Protein AF-A0A558F711-F1 (afdb_monomer_lite)

pLDDT: mean 81.51, std 19.39, range [39.59, 97.56]

Secondary structure (DSSP, 8-state):
-PEEEEETTTTSGGGHHHHHHHHH-TTTEEEEEEEESS-HHHHHHHHHHH--SEEEES-HHHHHHHHHHHHH--------------

Radius of gyration: 17.81 Å; chains: 1; bounding box: 26×59×33 Å

Structure (mmCIF, N/CA/C/O backbone):
data_AF-A0A558F711-F1
#
_entry.id   AF-A0A558F711-F1
#
loop_
_atom_site.group_PDB
_atom_site.id
_atom_site.type_symbol
_atom_site.label_atom_id
_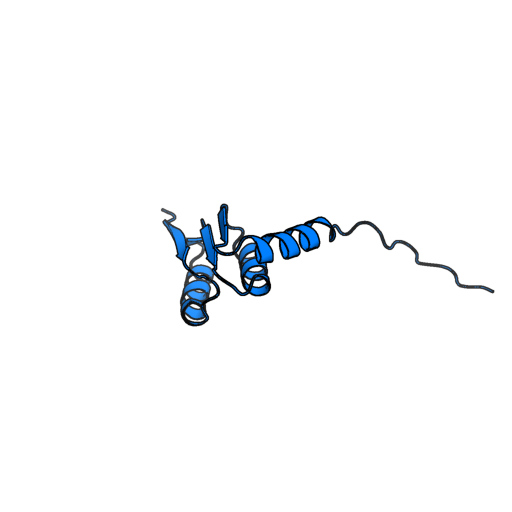atom_site.label_alt_id
_atom_site.label_comp_id
_atom_site.label_asym_id
_atom_site.label_entity_id
_atom_site.label_seq_id
_atom_site.pdbx_PDB_ins_code
_atom_site.Cartn_x
_atom_site.Cartn_y
_atom_site.Cartn_z
_atom_site.occupancy
_atom_site.B_iso_or_equiv
_atom_site.auth_seq_id
_atom_site.auth_comp_id
_atom_site.auth_asym_id
_atom_site.auth_atom_id
_atom_site.pdbx_PDB_model_num
ATOM 1 N N . MET A 1 1 ? -10.934 5.456 14.797 1.00 80.25 1 MET A N 1
ATOM 2 C CA . MET A 1 1 ? -10.972 5.667 13.330 1.00 80.25 1 MET A CA 1
ATOM 3 C C . MET A 1 1 ? -9.697 5.094 12.748 1.00 80.25 1 MET A C 1
ATOM 5 O O . MET A 1 1 ? -8.662 5.287 13.367 1.00 80.25 1 MET A O 1
ATOM 9 N N . MET A 1 2 ? -9.764 4.433 11.592 1.00 92.12 2 MET A N 1
ATOM 10 C CA . MET A 1 2 ? -8.567 3.988 10.871 1.00 92.12 2 MET A CA 1
ATOM 11 C C . MET A 1 2 ? -8.092 5.044 9.875 1.00 92.12 2 MET A C 1
ATOM 13 O O . MET A 1 2 ? -8.894 5.582 9.107 1.00 92.12 2 MET A O 1
ATOM 17 N N . GLN A 1 3 ? -6.787 5.296 9.857 1.00 96.62 3 GLN A N 1
ATOM 18 C CA . GLN A 1 3 ? -6.132 6.198 8.921 1.00 96.62 3 GLN A CA 1
ATOM 19 C C . GLN A 1 3 ? -5.502 5.406 7.773 1.00 96.62 3 GLN A C 1
ATOM 21 O O . GLN A 1 3 ? -4.767 4.442 7.977 1.00 96.62 3 GLN A O 1
ATOM 26 N N . ARG A 1 4 ? -5.804 5.828 6.543 1.00 96.81 4 ARG A N 1
ATOM 27 C CA . ARG A 1 4 ? -5.297 5.212 5.314 1.00 96.81 4 ARG A CA 1
ATOM 28 C C . ARG A 1 4 ? -4.026 5.912 4.864 1.00 96.81 4 ARG A C 1
ATOM 30 O O . ARG A 1 4 ? -4.026 7.133 4.722 1.00 96.81 4 ARG A O 1
ATOM 37 N N . LEU A 1 5 ? -2.980 5.137 4.609 1.00 97.06 5 LEU A N 1
ATOM 38 C CA . LEU A 1 5 ? -1.675 5.644 4.206 1.00 97.06 5 LEU A CA 1
ATOM 39 C C . LEU A 1 5 ? -1.389 5.333 2.734 1.00 97.06 5 LEU A C 1
ATOM 41 O O . LEU A 1 5 ? -1.622 4.216 2.266 1.00 97.06 5 LEU A O 1
ATOM 45 N N . LEU A 1 6 ? -0.858 6.332 2.031 1.00 96.94 6 LEU A N 1
ATOM 46 C CA . LEU A 1 6 ? -0.106 6.160 0.793 1.00 96.94 6 LEU A CA 1
ATOM 47 C C . LEU A 1 6 ? 1.374 6.277 1.153 1.00 96.94 6 LEU A C 1
ATOM 49 O O . LEU A 1 6 ? 1.791 7.307 1.683 1.00 96.94 6 LEU A O 1
ATOM 53 N N . ILE A 1 7 ? 2.152 5.239 0.864 1.00 96.00 7 ILE A N 1
ATOM 54 C CA . ILE A 1 7 ? 3.599 5.249 1.087 1.00 96.00 7 ILE A CA 1
ATOM 55 C C . ILE A 1 7 ? 4.282 5.418 -0.263 1.00 96.00 7 ILE A C 1
ATOM 57 O O . ILE A 1 7 ? 4.191 4.538 -1.119 1.00 96.00 7 ILE A O 1
ATOM 61 N N . ILE A 1 8 ? 4.930 6.568 -0.443 1.00 95.44 8 ILE A N 1
ATOM 62 C CA . ILE A 1 8 ? 5.637 6.914 -1.675 1.00 95.44 8 ILE A CA 1
ATOM 63 C C . ILE A 1 8 ? 7.057 6.361 -1.606 1.00 95.44 8 ILE A C 1
A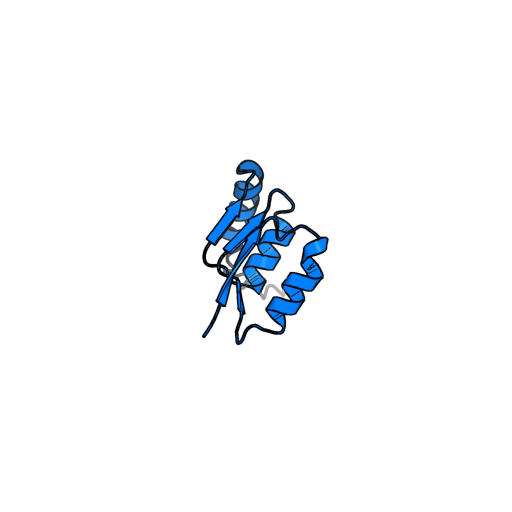TOM 65 O O . ILE A 1 8 ? 7.732 6.560 -0.599 1.00 95.44 8 ILE A O 1
ATOM 69 N N . ASP A 1 9 ? 7.491 5.682 -2.667 1.00 94.19 9 ASP A N 1
ATOM 70 C CA . ASP A 1 9 ? 8.794 5.014 -2.744 1.00 94.19 9 ASP A CA 1
ATOM 71 C C . ASP A 1 9 ? 9.034 4.062 -1.563 1.00 94.19 9 ASP A C 1
ATOM 73 O O . ASP A 1 9 ? 10.083 4.075 -0.924 1.00 94.19 9 ASP A O 1
ATOM 77 N N . SER A 1 10 ? 8.063 3.185 -1.286 1.00 94.75 10 SER A N 1
ATOM 78 C CA . SER A 1 10 ? 8.080 2.240 -0.159 1.00 94.75 10 SER A CA 1
ATOM 79 C C . SER A 1 10 ? 9.297 1.310 -0.144 1.00 94.75 10 SER A C 1
ATOM 81 O O . SER A 1 10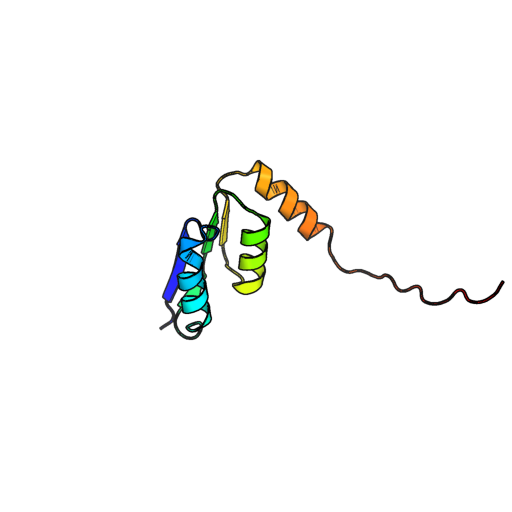 ? 9.635 0.738 0.890 1.00 94.75 10 SER A O 1
ATOM 83 N N . THR A 1 11 ? 9.977 1.156 -1.278 1.00 94.94 11 THR A N 1
ATOM 84 C CA . THR A 1 11 ? 11.226 0.400 -1.421 1.00 94.94 11 THR A CA 1
ATOM 85 C C . THR A 1 11 ? 12.479 1.190 -1.027 1.00 94.94 11 THR A C 1
ATOM 87 O O . THR A 1 11 ? 13.584 0.660 -1.130 1.00 94.94 11 THR A O 1
ATOM 90 N N . ASP A 1 12 ? 12.364 2.450 -0.613 1.00 94.06 12 ASP A N 1
ATOM 91 C CA . ASP A 1 12 ? 13.465 3.177 0.017 1.00 94.06 12 ASP A CA 1
ATOM 92 C C . ASP A 1 12 ? 13.709 2.584 1.414 1.00 94.06 12 ASP A C 1
ATOM 94 O O . ASP A 1 12 ? 12.803 2.469 2.239 1.00 94.06 12 ASP A O 1
ATOM 98 N N . SER A 1 13 ? 14.938 2.151 1.699 1.00 92.12 13 SER A N 1
ATOM 99 C CA . SER A 1 13 ? 15.308 1.602 3.014 1.00 92.12 13 SER A CA 1
ATOM 100 C C . SER A 1 13 ? 15.123 2.605 4.156 1.00 92.12 13 SER A C 1
ATOM 102 O O . SER A 1 13 ? 14.943 2.216 5.304 1.00 92.12 13 SER A O 1
ATOM 104 N N . ARG A 1 14 ? 15.097 3.911 3.867 1.00 94.06 14 ARG A N 1
ATOM 105 C CA . ARG A 1 14 ? 14.788 4.949 4.863 1.00 94.06 14 ARG A CA 1
ATOM 106 C C . ARG A 1 14 ? 13.372 4.834 5.426 1.00 94.06 14 ARG A C 1
ATOM 108 O O . ARG A 1 14 ? 13.107 5.395 6.485 1.00 94.06 14 ARG A O 1
ATOM 115 N N . LEU A 1 15 ? 12.477 4.137 4.725 1.00 92.56 15 LEU A N 1
ATOM 116 C CA . LEU A 1 15 ? 11.105 3.898 5.157 1.00 92.56 15 LEU A CA 1
ATOM 117 C C . LEU A 1 15 ? 10.920 2.558 5.876 1.00 92.56 15 LEU A C 1
ATOM 119 O O . LEU A 1 15 ? 9.802 2.276 6.293 1.00 92.56 15 LEU A O 1
ATOM 123 N N . ASP A 1 16 ? 11.968 1.751 6.075 1.00 94.31 16 ASP A N 1
ATOM 124 C CA . ASP A 1 16 ? 11.839 0.452 6.754 1.00 94.31 16 ASP A CA 1
ATOM 125 C C . ASP A 1 16 ? 11.294 0.592 8.177 1.00 94.31 16 ASP A C 1
ATOM 127 O O . ASP A 1 16 ? 10.353 -0.103 8.553 1.00 94.31 16 ASP A O 1
ATOM 131 N N . SER A 1 17 ? 11.811 1.550 8.950 1.00 94.62 17 SER A N 1
ATOM 132 C CA . SER A 1 17 ? 11.300 1.831 10.296 1.00 94.62 17 SER A CA 1
ATOM 133 C C . SER A 1 17 ? 9.862 2.354 10.276 1.00 94.62 17 SER A C 1
ATOM 135 O O . SER A 1 17 ? 9.073 2.012 11.153 1.00 94.62 17 SER A O 1
ATOM 137 N N . THR A 1 18 ? 9.494 3.142 9.263 1.00 94.19 18 THR A N 1
ATOM 138 C CA . THR A 1 18 ? 8.122 3.628 9.070 1.00 94.19 18 THR A CA 1
ATOM 139 C C . THR A 1 18 ? 7.171 2.475 8.763 1.00 94.19 18 THR A C 1
ATOM 141 O O . THR A 1 18 ? 6.108 2.383 9.370 1.00 94.19 18 THR A O 1
ATOM 144 N N . LEU A 1 19 ? 7.549 1.579 7.850 1.00 95.00 19 LEU A N 1
ATOM 145 C CA . LEU A 1 19 ? 6.766 0.393 7.502 1.00 95.00 19 LEU A CA 1
ATOM 146 C C . LEU A 1 19 ? 6.605 -0.535 8.704 1.00 95.00 19 LEU A C 1
ATOM 148 O O . LEU A 1 19 ? 5.520 -1.071 8.913 1.00 95.00 19 LEU A O 1
ATOM 152 N N . GLU A 1 20 ? 7.644 -0.673 9.526 1.00 95.94 20 GLU A N 1
ATOM 153 C CA . GLU A 1 20 ? 7.567 -1.462 10.750 1.00 95.94 20 GLU A CA 1
ATOM 154 C C . GLU A 1 20 ? 6.670 -0.806 11.805 1.00 95.94 20 GLU A C 1
ATOM 156 O O . GLU A 1 20 ? 5.861 -1.478 12.434 1.00 95.94 20 GLU A O 1
ATOM 161 N N . ALA A 1 21 ? 6.720 0.520 11.953 1.00 94.38 21 ALA A N 1
ATOM 162 C CA . ALA A 1 21 ? 5.821 1.240 12.853 1.00 94.38 21 ALA A CA 1
ATOM 163 C C . ALA A 1 21 ? 4.347 1.117 12.426 1.00 94.38 21 ALA A C 1
ATOM 165 O O . ALA A 1 21 ? 3.470 0.921 13.274 1.00 94.38 21 ALA A O 1
ATOM 166 N N . VAL A 1 22 ? 4.077 1.183 11.116 1.00 95.19 22 VAL A N 1
ATOM 167 C CA . VAL A 1 22 ? 2.749 0.903 10.551 1.00 95.19 22 VAL A CA 1
ATOM 168 C C . VAL A 1 22 ? 2.349 -0.538 10.850 1.00 95.19 22 VAL A C 1
ATOM 170 O O . VAL A 1 22 ? 1.217 -0.769 11.273 1.00 95.19 22 VAL A O 1
ATOM 173 N N . ALA A 1 23 ? 3.288 -1.480 10.730 1.00 94.69 23 ALA A N 1
ATOM 174 C CA . ALA A 1 23 ? 3.042 -2.880 11.030 1.00 94.69 23 ALA A CA 1
ATOM 175 C C . ALA A 1 23 ? 2.824 -3.186 12.524 1.00 94.69 23 ALA A C 1
ATOM 177 O O . ALA A 1 23 ? 2.165 -4.152 12.895 1.00 94.69 23 ALA A O 1
ATOM 178 N N . CYS A 1 24 ? 3.342 -2.360 13.420 1.00 95.75 24 CYS A N 1
ATOM 179 C CA . CYS A 1 24 ? 3.032 -2.470 14.843 1.00 95.75 24 CYS A CA 1
ATOM 180 C C . CYS A 1 24 ? 1.695 -1.798 15.198 1.00 95.75 24 CYS A C 1
ATOM 182 O O . CYS A 1 24 ? 1.110 -2.109 16.230 1.00 95.75 24 CYS A O 1
ATOM 184 N N . SER A 1 25 ? 1.195 -0.897 14.347 1.00 94.25 25 SER A N 1
ATOM 185 C CA . SER A 1 25 ? 0.027 -0.044 14.616 1.00 94.25 25 SER A CA 1
ATOM 186 C C . SER A 1 25 ? -1.160 -0.336 13.688 1.00 94.25 25 SER A C 1
ATOM 188 O O . SER A 1 25 ? -1.965 0.560 13.416 1.00 94.25 25 SER A O 1
ATOM 190 N N . HIS A 1 26 ? -1.292 -1.577 13.205 1.00 88.00 26 HIS A N 1
ATOM 191 C CA . HIS A 1 26 ? -2.334 -1.977 12.246 1.00 88.00 26 HIS A CA 1
ATOM 192 C C . HIS A 1 26 ? -3.772 -1.721 12.725 1.00 88.00 26 HIS A C 1
ATOM 194 O O . HIS A 1 26 ? -4.686 -1.685 11.910 1.00 88.00 26 HIS A O 1
ATOM 200 N N . GLU A 1 27 ? -4.001 -1.541 14.030 1.00 92.69 27 GLU A N 1
ATOM 201 C CA . GLU A 1 27 ? -5.323 -1.231 14.593 1.00 92.69 27 GLU A CA 1
ATOM 202 C C . GLU A 1 27 ? -5.813 0.183 14.236 1.00 92.69 27 GLU A C 1
ATOM 204 O O . GLU A 1 27 ? -7.018 0.447 14.214 1.00 92.69 27 GLU A O 1
ATOM 209 N N . ILE A 1 28 ? -4.887 1.100 13.937 1.00 96.25 28 ILE A N 1
ATOM 210 C CA . ILE A 1 28 ? -5.184 2.508 13.638 1.00 96.25 28 ILE A CA 1
ATOM 211 C C . ILE A 1 28 ? -4.635 2.969 12.285 1.00 96.25 28 ILE A C 1
ATOM 213 O O . ILE A 1 28 ? -5.150 3.943 11.732 1.00 96.25 28 ILE A O 1
ATOM 217 N N . LEU A 1 29 ? -3.642 2.273 11.729 1.00 96.44 29 LEU A N 1
ATOM 218 C CA . LEU A 1 29 ? -3.032 2.568 10.435 1.00 96.44 29 LEU A CA 1
ATOM 219 C C . LEU A 1 29 ? -3.251 1.407 9.468 1.00 96.44 29 LEU A C 1
ATOM 221 O O . LEU A 1 29 ? -3.003 0.255 9.801 1.00 96.44 29 LEU A O 1
ATOM 225 N N . VAL A 1 30 ? -3.647 1.723 8.238 1.00 95.75 30 VAL A N 1
ATOM 226 C CA . VAL A 1 30 ? -3.709 0.747 7.148 1.00 95.75 30 VAL A CA 1
ATOM 227 C C . VAL A 1 30 ? -2.981 1.286 5.926 1.00 95.75 30 VAL A C 1
ATOM 229 O O . VAL A 1 30 ? -3.185 2.433 5.512 1.00 95.75 30 VAL A O 1
ATOM 232 N N . VAL A 1 31 ? -2.133 0.453 5.327 1.00 97.31 31 VAL A N 1
ATOM 233 C CA . VAL A 1 31 ? -1.504 0.758 4.042 1.00 97.31 31 VAL A CA 1
ATOM 234 C C . VAL A 1 31 ? -2.566 0.612 2.962 1.00 97.31 31 VAL A C 1
ATOM 236 O O . VAL A 1 31 ? -2.975 -0.485 2.601 1.00 97.31 31 VAL A O 1
ATOM 239 N N . PHE A 1 32 ? -3.052 1.736 2.448 1.00 97.38 32 PHE A N 1
ATOM 240 C CA . PHE A 1 32 ? -4.028 1.723 1.366 1.00 97.38 32 PHE A CA 1
ATOM 241 C C . PHE A 1 32 ? -3.347 1.594 0.006 1.00 97.38 32 PHE A C 1
ATOM 243 O O . PHE A 1 32 ? -3.867 0.916 -0.879 1.00 97.38 32 PHE A O 1
ATOM 250 N N . SER A 1 33 ? -2.191 2.243 -0.154 1.00 97.56 33 SER A N 1
ATOM 251 C CA . SER A 1 33 ? -1.439 2.228 -1.400 1.00 97.56 33 SER A CA 1
ATOM 252 C C . SER A 1 33 ? 0.063 2.264 -1.152 1.00 97.56 33 SER A C 1
ATOM 254 O O . SER A 1 33 ? 0.540 2.961 -0.254 1.00 97.56 33 SER A O 1
ATOM 256 N N . LEU A 1 34 ? 0.800 1.562 -2.008 1.00 97.31 34 LEU A N 1
ATOM 257 C CA . LEU A 1 34 ? 2.256 1.637 -2.104 1.00 97.31 34 LEU A CA 1
ATOM 258 C C . LEU A 1 34 ? 2.644 2.223 -3.461 1.00 97.31 34 LEU A C 1
ATOM 260 O O . LEU A 1 34 ? 1.967 1.965 -4.460 1.00 97.31 34 LEU A O 1
ATOM 264 N N . SER A 1 35 ? 3.734 2.983 -3.515 1.00 96.00 35 SER A N 1
ATOM 265 C CA . SER A 1 35 ? 4.419 3.264 -4.772 1.00 96.00 35 SER A CA 1
ATOM 266 C C . SER A 1 35 ? 5.889 2.889 -4.701 1.00 96.00 35 SER A C 1
ATOM 268 O O . SER A 1 35 ? 6.499 2.946 -3.635 1.00 96.00 35 SER A O 1
ATOM 270 N N . ALA A 1 36 ? 6.467 2.529 -5.843 1.00 94.25 36 ALA A N 1
ATOM 271 C CA . ALA A 1 36 ? 7.908 2.370 -5.961 1.00 94.25 36 ALA A CA 1
ATOM 272 C C . ALA A 1 36 ? 8.402 2.695 -7.367 1.00 94.25 36 ALA A C 1
ATOM 274 O O . ALA A 1 36 ? 7.753 2.395 -8.373 1.00 94.25 36 ALA A O 1
ATOM 275 N N . HIS A 1 37 ? 9.603 3.262 -7.425 1.00 90.38 37 HIS A N 1
ATOM 276 C CA . HIS A 1 37 ? 10.303 3.488 -8.680 1.00 90.38 37 HIS A CA 1
ATOM 277 C C . HIS A 1 37 ? 11.116 2.269 -9.166 1.00 90.38 37 HIS A C 1
ATOM 279 O O . HIS A 1 37 ? 11.207 2.034 -10.366 1.00 90.38 37 HIS A O 1
ATOM 285 N N . ARG A 1 38 ? 11.708 1.484 -8.254 1.00 87.38 38 ARG A N 1
ATOM 286 C CA . ARG A 1 38 ? 12.593 0.334 -8.546 1.00 87.38 38 ARG A CA 1
ATOM 287 C C . ARG A 1 38 ? 12.450 -0.750 -7.471 1.00 87.38 38 ARG A C 1
ATOM 289 O O . ARG A 1 38 ? 11.749 -0.535 -6.493 1.00 87.38 38 ARG A O 1
ATOM 296 N N . ASN A 1 39 ? 13.147 -1.880 -7.623 1.00 90.25 39 ASN A N 1
ATOM 297 C CA . ASN A 1 39 ? 13.166 -2.987 -6.650 1.00 90.25 39 ASN A CA 1
ATOM 298 C C . ASN A 1 39 ? 11.792 -3.674 -6.478 1.00 90.25 39 ASN A C 1
ATOM 300 O O . ASN A 1 39 ? 11.188 -3.676 -5.404 1.00 90.25 39 ASN A O 1
ATOM 304 N N . MET A 1 40 ? 11.294 -4.245 -7.581 1.00 90.12 40 MET A N 1
ATOM 305 C CA . MET A 1 40 ? 9.968 -4.868 -7.656 1.00 90.12 40 MET A CA 1
ATOM 306 C C . MET A 1 40 ? 9.810 -6.090 -6.749 1.00 90.12 40 MET A C 1
ATOM 308 O O . MET A 1 40 ? 8.719 -6.304 -6.235 1.00 90.12 40 MET A O 1
ATOM 312 N N . GLU A 1 41 ? 10.876 -6.846 -6.485 1.00 90.88 41 GLU A N 1
ATOM 313 C CA . GLU A 1 41 ? 10.832 -7.965 -5.533 1.00 90.88 41 GLU A CA 1
ATOM 314 C C . GLU A 1 41 ? 10.460 -7.487 -4.127 1.00 90.88 41 GLU A C 1
ATOM 316 O O . GLU A 1 41 ? 9.564 -8.039 -3.483 1.00 90.88 41 GLU A O 1
ATOM 321 N N . ARG A 1 42 ? 11.095 -6.403 -3.665 1.00 93.62 42 ARG A N 1
ATOM 322 C CA . ARG A 1 42 ? 10.785 -5.815 -2.361 1.00 93.62 42 ARG A CA 1
ATOM 323 C C . ARG A 1 42 ? 9.383 -5.215 -2.336 1.00 93.62 42 ARG A C 1
ATOM 325 O O . ARG A 1 42 ? 8.673 -5.405 -1.352 1.00 93.62 42 ARG A O 1
ATOM 332 N N . LEU A 1 43 ? 8.962 -4.545 -3.411 1.00 94.44 43 LEU A N 1
ATOM 333 C CA . LEU A 1 43 ? 7.587 -4.056 -3.539 1.00 94.44 43 LEU A CA 1
ATOM 334 C C . LEU A 1 43 ? 6.576 -5.211 -3.467 1.00 94.44 43 LEU A C 1
ATOM 336 O O . LEU A 1 43 ? 5.575 -5.105 -2.764 1.00 94.44 43 LEU A O 1
ATOM 340 N N . PHE A 1 44 ? 6.841 -6.325 -4.149 1.00 93.00 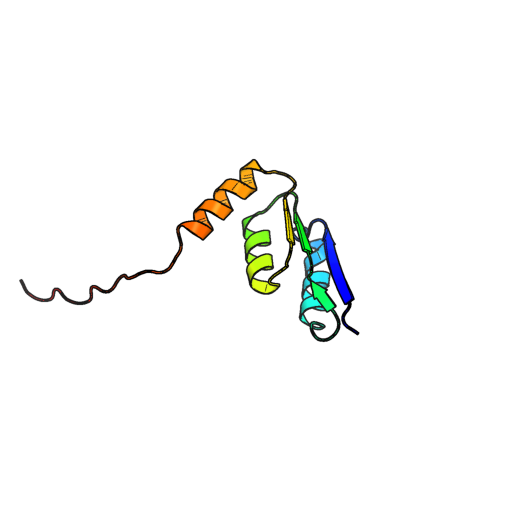44 PHE A N 1
ATOM 341 C CA . PHE A 1 44 ? 5.976 -7.502 -4.138 1.00 93.00 44 PHE A CA 1
ATOM 342 C C . PHE A 1 44 ? 5.874 -8.115 -2.737 1.00 93.00 44 PHE A C 1
ATOM 344 O O . PHE A 1 44 ? 4.769 -8.354 -2.253 1.00 93.00 44 PHE A O 1
ATOM 351 N N . ALA A 1 45 ? 6.998 -8.268 -2.031 1.00 94.25 45 ALA A N 1
ATOM 352 C CA . ALA A 1 45 ? 7.000 -8.714 -0.638 1.00 94.25 45 ALA A CA 1
ATOM 353 C C . ALA A 1 45 ? 6.192 -7.771 0.277 1.00 94.25 45 ALA A C 1
ATOM 355 O O . ALA A 1 45 ? 5.449 -8.228 1.146 1.00 94.25 45 ALA A O 1
ATOM 356 N N . GLN A 1 46 ? 6.277 -6.455 0.058 1.00 95.62 46 GLN A N 1
ATOM 357 C CA . GLN A 1 46 ? 5.455 -5.476 0.776 1.00 95.62 46 GLN A CA 1
ATOM 358 C C . GLN A 1 46 ? 3.965 -5.613 0.437 1.00 95.62 46 GLN A C 1
ATOM 360 O O . GLN A 1 46 ? 3.131 -5.485 1.329 1.00 95.62 46 GLN A O 1
ATOM 365 N N . CYS A 1 47 ? 3.615 -5.925 -0.812 1.00 95.94 47 CYS A N 1
ATOM 366 C CA . CYS A 1 47 ? 2.227 -6.177 -1.198 1.00 95.94 47 CYS A CA 1
ATOM 367 C C . CYS A 1 47 ? 1.660 -7.416 -0.499 1.00 95.94 47 CYS A C 1
ATOM 369 O O . CYS A 1 47 ? 0.536 -7.364 -0.015 1.00 95.94 47 CYS A O 1
ATOM 371 N N . LEU A 1 48 ? 2.444 -8.493 -0.382 1.00 95.38 48 LEU A N 1
ATOM 372 C CA . LEU A 1 48 ? 2.044 -9.685 0.373 1.00 95.38 48 LEU A CA 1
ATOM 373 C C . LEU A 1 48 ? 1.880 -9.399 1.872 1.00 95.38 48 LEU A C 1
ATOM 375 O O . LEU A 1 48 ? 1.012 -9.979 2.513 1.00 95.38 48 LEU A O 1
ATOM 379 N N . ARG A 1 49 ? 2.712 -8.513 2.434 1.00 95.69 49 ARG A N 1
ATOM 380 C CA . ARG A 1 49 ? 2.660 -8.155 3.860 1.00 95.69 49 ARG A CA 1
ATOM 381 C C . ARG A 1 49 ? 1.471 -7.259 4.205 1.00 95.69 49 ARG A C 1
ATOM 383 O O . ARG A 1 49 ? 0.894 -7.417 5.273 1.00 95.69 49 ARG A O 1
ATOM 390 N N . PHE A 1 50 ? 1.170 -6.283 3.353 1.00 95.88 50 PHE A N 1
ATOM 391 C CA . PHE A 1 50 ? 0.248 -5.191 3.678 1.00 95.88 50 PHE A CA 1
ATOM 392 C C . PHE A 1 50 ? -1.067 -5.214 2.893 1.00 95.88 50 PHE A C 1
ATOM 394 O O . PHE A 1 50 ? -1.944 -4.407 3.190 1.00 95.88 50 PHE A O 1
ATOM 401 N N . GLU A 1 51 ? -1.184 -6.081 1.884 1.00 95.69 51 GLU A N 1
ATOM 402 C CA . GLU A 1 51 ? -2.365 -6.240 1.024 1.00 95.69 51 GLU A CA 1
ATOM 403 C C . GLU A 1 51 ? -2.975 -4.897 0.554 1.00 95.69 51 GLU A C 1
ATOM 405 O O . GLU A 1 51 ? -4.177 -4.652 0.716 1.00 95.69 51 GLU A O 1
ATOM 410 N N . PRO A 1 52 ? -2.165 -3.973 -0.009 1.00 96.94 52 PRO A N 1
ATOM 411 C CA . PRO A 1 52 ? -2.652 -2.661 -0.409 1.00 96.94 52 PRO A CA 1
ATOM 412 C C . PRO A 1 52 ? -3.688 -2.781 -1.530 1.00 96.94 52 PRO A C 1
ATOM 414 O O . PRO A 1 52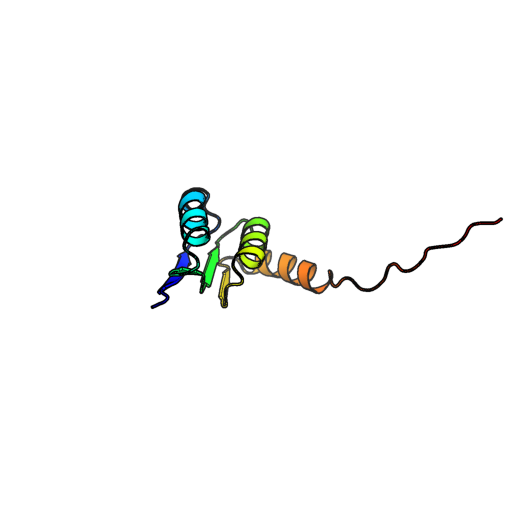 ? -3.591 -3.628 -2.418 1.00 96.94 52 PRO A O 1
ATOM 417 N N . LYS A 1 53 ? -4.655 -1.860 -1.550 1.00 96.88 53 LYS A N 1
ATOM 418 C CA . LYS A 1 53 ? -5.690 -1.820 -2.597 1.00 96.88 53 LYS A CA 1
ATOM 419 C C . LYS A 1 53 ? -5.176 -1.288 -3.931 1.00 96.88 53 LYS A C 1
ATOM 421 O O . LYS A 1 53 ? -5.797 -1.535 -4.961 1.00 96.88 53 LYS A O 1
ATOM 426 N N . LEU A 1 54 ? -4.090 -0.519 -3.905 1.00 95.44 54 LEU A N 1
ATOM 427 C CA . LEU A 1 54 ? -3.475 0.074 -5.085 1.00 95.44 54 LEU A CA 1
ATOM 428 C C . LEU A 1 54 ? -1.950 -0.002 -4.986 1.00 95.44 54 LEU A C 1
ATOM 430 O O . LEU A 1 54 ? -1.364 0.246 -3.932 1.00 95.44 54 LEU A O 1
ATOM 434 N N . VAL A 1 55 ? -1.309 -0.299 -6.112 1.00 95.56 55 VAL A N 1
ATOM 435 C CA . VAL A 1 55 ? 0.146 -0.277 -6.250 1.00 95.56 55 VAL A CA 1
ATOM 436 C C . VAL A 1 55 ? 0.496 0.569 -7.466 1.00 95.56 55 VAL A C 1
ATOM 438 O O . VAL A 1 55 ? -0.010 0.324 -8.559 1.00 95.56 55 VAL A O 1
ATOM 441 N N . ILE A 1 56 ? 1.335 1.584 -7.270 1.00 94.50 56 ILE A N 1
ATOM 442 C CA . ILE A 1 56 ? 1.765 2.512 -8.320 1.00 94.50 56 ILE A CA 1
ATOM 443 C C . ILE A 1 56 ? 3.228 2.220 -8.642 1.00 94.50 56 ILE A C 1
ATOM 445 O O . ILE A 1 56 ? 4.097 2.352 -7.781 1.00 94.50 56 ILE A O 1
ATOM 449 N N . VAL A 1 57 ? 3.512 1.849 -9.887 1.00 92.25 57 VAL A N 1
ATOM 450 C CA . VAL A 1 57 ? 4.881 1.586 -10.341 1.00 92.25 57 VAL A CA 1
ATOM 451 C C . VAL A 1 57 ? 5.267 2.612 -11.391 1.00 92.25 57 VAL A C 1
ATOM 453 O O . VAL A 1 57 ? 4.580 2.756 -12.400 1.00 92.25 57 VAL A O 1
ATOM 456 N N . SER A 1 58 ? 6.363 3.329 -11.146 1.00 85.44 58 SER A N 1
ATOM 457 C CA . SER A 1 58 ? 6.812 4.408 -12.035 1.00 85.44 58 SER A CA 1
ATOM 458 C C . SER A 1 58 ? 7.489 3.895 -13.311 1.00 85.44 58 SER A C 1
ATOM 460 O O . SER A 1 58 ? 7.520 4.618 -14.300 1.00 85.44 58 SER A O 1
ATOM 462 N N . GLU A 1 59 ? 8.018 2.665 -13.299 1.00 80.31 59 GLU A N 1
ATOM 463 C CA . GLU A 1 59 ? 8.654 2.024 -14.457 1.00 80.31 59 GLU A CA 1
ATOM 464 C C . GLU A 1 59 ? 7.855 0.781 -14.907 1.00 80.31 59 GLU A C 1
ATOM 466 O O . GLU A 1 59 ? 7.992 -0.300 -14.318 1.00 80.31 59 GLU A O 1
ATOM 471 N N . PRO A 1 60 ? 7.008 0.893 -15.946 1.00 68.50 60 PRO A N 1
ATOM 472 C CA . PRO A 1 60 ? 6.077 -0.169 -16.327 1.00 68.50 60 PRO A CA 1
ATOM 473 C C . PRO A 1 60 ? 6.769 -1.438 -16.854 1.00 68.50 60 PRO A C 1
ATOM 475 O O . PRO A 1 60 ? 6.221 -2.532 -16.699 1.00 68.50 60 PRO A O 1
ATOM 478 N N . HIS A 1 61 ? 7.979 -1.337 -17.421 1.00 70.81 61 HIS A N 1
ATOM 479 C CA . HIS A 1 61 ? 8.692 -2.501 -17.968 1.00 70.81 61 HIS A CA 1
ATOM 480 C C . HIS A 1 61 ? 9.084 -3.520 -16.890 1.00 70.81 61 HIS A C 1
ATOM 482 O O . HIS A 1 61 ? 8.954 -4.725 -17.106 1.00 70.81 61 HIS A O 1
ATOM 488 N N . GLN A 1 62 ? 9.511 -3.058 -15.710 1.00 66.25 62 GLN A N 1
ATOM 489 C CA . GLN A 1 62 ? 9.868 -3.953 -14.602 1.00 66.25 62 GLN A CA 1
ATOM 490 C C . GLN A 1 62 ? 8.633 -4.520 -13.887 1.00 66.25 62 GLN A C 1
ATOM 492 O O . GLN A 1 62 ? 8.668 -5.657 -13.406 1.00 66.25 62 GLN A O 1
ATOM 497 N N . ALA A 1 63 ? 7.533 -3.757 -13.855 1.00 62.31 63 ALA A N 1
ATOM 498 C CA . ALA A 1 63 ? 6.263 -4.197 -13.280 1.00 62.31 63 ALA A CA 1
ATOM 499 C C . ALA A 1 63 ? 5.693 -5.415 -14.026 1.00 62.31 63 ALA A C 1
ATOM 501 O O . ALA A 1 63 ? 5.238 -6.377 -13.405 1.00 62.31 63 ALA A O 1
ATOM 502 N N . HIS A 1 64 ? 5.754 -5.394 -15.362 1.00 66.88 64 HIS A N 1
ATOM 503 C CA . HIS A 1 64 ? 5.176 -6.442 -16.201 1.00 66.88 64 HIS A CA 1
ATOM 504 C C . HIS A 1 64 ? 5.811 -7.821 -15.950 1.00 66.88 64 HIS A C 1
ATOM 506 O O . HIS A 1 64 ? 5.093 -8.806 -15.795 1.00 66.88 64 HIS A O 1
ATOM 512 N N . GLN A 1 65 ? 7.141 -7.901 -15.835 1.00 64.62 65 GLN A N 1
ATOM 513 C CA . GLN A 1 65 ? 7.847 -9.176 -15.635 1.00 64.62 65 GLN A CA 1
ATOM 514 C C . GLN A 1 65 ? 7.448 -9.880 -14.327 1.00 64.62 65 GLN A C 1
ATOM 516 O O . GLN A 1 65 ? 7.232 -11.092 -14.317 1.00 64.62 65 GLN A O 1
ATOM 521 N N . HIS A 1 66 ? 7.296 -9.127 -13.236 1.00 64.44 66 HIS A N 1
ATOM 522 C CA . HIS A 1 66 ? 6.944 -9.688 -11.928 1.00 64.44 66 HIS A CA 1
ATOM 523 C C . HIS A 1 66 ? 5.461 -10.070 -11.837 1.00 64.44 66 HIS A C 1
ATOM 525 O O . HIS A 1 66 ? 5.130 -11.104 -11.260 1.00 64.44 66 HIS A O 1
ATOM 531 N N . LEU A 1 67 ? 4.568 -9.289 -12.457 1.00 64.69 67 LEU A N 1
ATOM 532 C CA . LEU A 1 67 ? 3.144 -9.633 -12.547 1.00 64.69 67 LEU A CA 1
ATOM 533 C C . LEU A 1 67 ? 2.917 -10.929 -13.339 1.00 64.69 67 LEU A C 1
ATOM 535 O O . LEU A 1 67 ? 2.107 -11.765 -12.935 1.00 64.69 67 LEU A O 1
ATOM 539 N N . MET A 1 68 ? 3.649 -11.126 -14.440 1.00 62.16 68 MET A N 1
ATOM 540 C CA . MET A 1 68 ? 3.588 -12.368 -15.220 1.00 62.16 68 MET A CA 1
ATOM 541 C C . MET A 1 68 ? 4.126 -13.567 -14.426 1.00 62.16 68 MET A C 1
ATOM 543 O O . MET A 1 68 ? 3.520 -14.636 -14.452 1.00 62.16 68 MET A O 1
ATOM 547 N N . ALA A 1 69 ? 5.206 -13.387 -13.657 1.00 61.53 69 ALA A N 1
ATOM 548 C CA . ALA A 1 69 ? 5.727 -14.430 -12.774 1.00 61.53 69 ALA A CA 1
ATOM 549 C C . ALA A 1 69 ? 4.713 -14.836 -11.688 1.00 61.53 69 ALA A C 1
ATOM 551 O O . ALA A 1 69 ? 4.468 -16.027 -11.504 1.00 61.53 69 ALA A O 1
ATOM 552 N N . ALA A 1 70 ? 4.065 -13.864 -11.037 1.00 61.16 70 ALA A N 1
ATOM 553 C CA . ALA A 1 70 ? 3.043 -14.117 -10.018 1.00 61.16 70 ALA A CA 1
ATOM 554 C C . ALA A 1 70 ? 1.777 -14.792 -10.585 1.00 61.16 70 ALA A C 1
ATOM 556 O O . ALA A 1 70 ? 1.140 -15.593 -9.904 1.00 61.16 70 ALA A O 1
ATOM 557 N N . SER A 1 71 ? 1.428 -14.503 -11.843 1.00 58.88 71 SER A N 1
ATOM 558 C CA . SER A 1 71 ? 0.282 -15.117 -12.533 1.00 58.88 71 SER A CA 1
ATOM 559 C C . SER A 1 71 ? 0.550 -16.576 -12.929 1.00 58.88 71 SER A C 1
ATOM 561 O O . SER A 1 71 ? -0.370 -17.392 -12.938 1.00 58.88 71 SER A O 1
ATOM 563 N N . ASN A 1 72 ? 1.810 -16.922 -13.213 1.00 55.78 72 ASN A N 1
ATOM 564 C CA . ASN A 1 72 ? 2.221 -18.283 -13.573 1.00 55.78 72 ASN A CA 1
ATOM 565 C C . ASN A 1 72 ? 2.515 -19.181 -12.360 1.00 55.78 72 ASN A C 1
ATOM 567 O O . ASN A 1 72 ? 2.598 -20.397 -12.514 1.00 55.78 72 ASN A O 1
ATOM 571 N N . SER A 1 73 ? 2.657 -18.618 -11.159 1.00 53.97 73 SER A N 1
ATOM 572 C CA . SER A 1 73 ? 2.926 -19.361 -9.924 1.00 53.97 73 SER A CA 1
ATOM 573 C C . SER A 1 73 ? 1.653 -19.677 -9.130 1.00 53.97 73 SER A C 1
ATOM 575 O O . SER A 1 73 ? 1.610 -19.478 -7.916 1.00 53.97 73 SER A O 1
ATOM 577 N N . SER A 1 74 ? 0.600 -20.167 -9.790 1.00 41.44 74 SER A N 1
ATOM 578 C CA . SER A 1 74 ? -0.504 -20.811 -9.070 1.00 41.44 74 SER A CA 1
ATOM 579 C C . SER A 1 74 ? -0.085 -22.240 -8.678 1.00 41.44 74 SER A C 1
ATOM 581 O O . SER A 1 74 ? 0.392 -22.981 -9.541 1.00 41.44 74 SER A O 1
ATOM 583 N N . PRO A 1 75 ? -0.227 -22.667 -7.408 1.00 46.78 75 PRO A N 1
ATOM 584 C CA . PRO A 1 75 ? 0.182 -23.993 -6.967 1.00 46.78 75 PRO A CA 1
ATOM 585 C C . PRO A 1 75 ? -0.896 -25.015 -7.347 1.00 46.78 75 PRO A C 1
ATOM 587 O O . PRO A 1 75 ? -1.766 -25.350 -6.543 1.00 46.78 75 PRO A O 1
ATOM 590 N N . HIS A 1 76 ? -0.848 -25.530 -8.576 1.00 41.12 76 HIS A N 1
ATOM 591 C CA . HIS A 1 76 ? -1.618 -26.715 -8.944 1.00 41.12 76 HIS A CA 1
ATOM 592 C C . HIS A 1 76 ? -0.696 -27.909 -9.215 1.00 41.12 76 HIS A C 1
ATOM 594 O O . HIS A 1 76 ? 0.022 -27.966 -10.207 1.00 41.12 76 HIS A O 1
ATOM 600 N N . SER A 1 77 ? -0.753 -28.849 -8.265 1.00 43.03 77 SER A N 1
ATOM 601 C CA . SER A 1 77 ? -0.448 -30.280 -8.376 1.00 43.03 77 SER A CA 1
ATOM 602 C C . SER A 1 77 ? 0.934 -30.701 -8.897 1.00 43.03 77 SER A C 1
ATOM 604 O O . SER A 1 77 ? 1.096 -31.009 -10.072 1.00 43.03 77 SER A O 1
ATOM 606 N N . THR A 1 78 ? 1.858 -30.958 -7.967 1.00 42.03 78 THR A N 1
ATOM 607 C CA . THR A 1 78 ? 2.780 -32.101 -8.105 1.00 42.03 78 THR A CA 1
ATOM 608 C C . THR A 1 78 ? 2.335 -33.193 -7.135 1.00 42.03 78 THR A C 1
ATOM 610 O O . THR A 1 78 ? 2.983 -33.482 -6.132 1.00 42.03 78 THR A O 1
ATOM 613 N N . SER A 1 79 ? 1.170 -33.784 -7.412 1.00 46.34 79 SER A N 1
ATOM 614 C CA . SER A 1 79 ? 0.842 -35.122 -6.927 1.00 46.34 79 SER A CA 1
ATOM 615 C C . SER A 1 79 ? 1.456 -36.135 -7.893 1.00 46.34 79 SER A C 1
A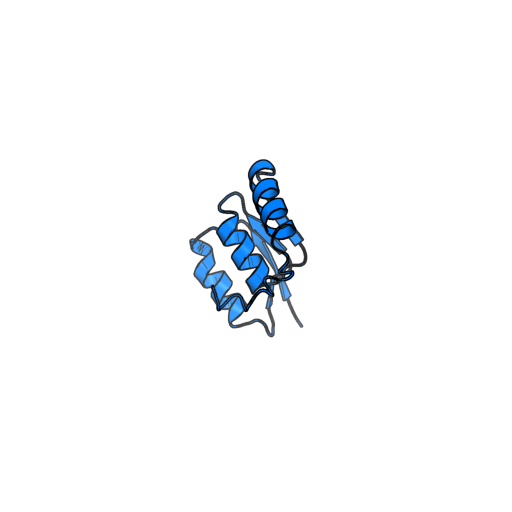TOM 617 O O . SER A 1 79 ? 0.866 -36.462 -8.917 1.00 46.34 79 SER A O 1
ATOM 619 N N . ALA A 1 80 ? 2.652 -36.612 -7.576 1.00 42.59 80 ALA A N 1
ATOM 620 C CA . ALA A 1 80 ? 3.168 -37.884 -8.073 1.00 42.59 80 ALA A CA 1
ATOM 621 C C . ALA A 1 80 ? 4.246 -38.371 -7.100 1.00 42.59 80 ALA A C 1
ATOM 623 O O . ALA A 1 80 ? 5.445 -38.350 -7.364 1.00 42.59 80 ALA A O 1
ATOM 624 N N . ARG A 1 81 ? 3.773 -38.775 -5.918 1.00 47.03 81 ARG A N 1
ATOM 625 C CA . ARG A 1 81 ? 4.363 -39.915 -5.218 1.00 47.03 81 ARG A CA 1
ATOM 626 C C . ARG A 1 81 ? 4.173 -41.156 -6.100 1.00 47.03 81 ARG A C 1
ATOM 628 O O . ARG A 1 81 ? 3.191 -41.239 -6.825 1.00 47.03 81 ARG A O 1
ATOM 635 N N . GLU A 1 82 ? 5.106 -42.091 -5.941 1.00 47.00 82 GLU A N 1
ATOM 636 C CA . GLU A 1 82 ? 5.109 -43.471 -6.446 1.00 47.00 82 GLU A CA 1
ATOM 637 C C . GLU A 1 82 ? 5.525 -43.677 -7.907 1.00 47.00 82 GLU A C 1
ATOM 639 O O . GLU A 1 82 ? 4.715 -43.774 -8.818 1.00 47.00 82 GLU A O 1
ATOM 644 N N . ASN A 1 83 ? 6.823 -43.935 -8.091 1.00 39.59 83 ASN A N 1
ATOM 645 C CA . ASN A 1 83 ? 7.183 -45.188 -8.747 1.00 39.59 83 ASN A CA 1
ATOM 646 C C . ASN A 1 83 ? 8.427 -45.792 -8.081 1.00 39.59 83 ASN A C 1
ATOM 648 O O . ASN A 1 83 ? 9.570 -45.525 -8.444 1.00 39.59 83 ASN A O 1
ATOM 652 N N . SER A 1 84 ? 8.161 -46.565 -7.028 1.00 50.59 84 SER A N 1
ATOM 653 C CA . SER A 1 84 ? 9.033 -47.652 -6.600 1.00 50.59 84 SER A CA 1
ATOM 654 C C . SER A 1 84 ? 8.758 -48.850 -7.516 1.00 50.59 84 SER A C 1
ATOM 656 O O . SER A 1 84 ? 7.610 -49.069 -7.892 1.00 50.59 84 SER A O 1
ATOM 658 N N . LEU A 1 85 ? 9.804 -49.626 -7.802 1.00 55.66 85 LEU A N 1
ATOM 659 C CA . LEU A 1 85 ? 9.856 -50.845 -8.621 1.00 55.66 85 LEU A CA 1
ATOM 660 C C . LEU A 1 85 ? 9.903 -50.651 -10.147 1.00 55.66 85 LEU A C 1
ATOM 662 O O . LEU A 1 85 ? 8.888 -50.721 -10.838 1.00 55.66 85 LEU A O 1
ATOM 666 N N . ARG A 1 86 ? 11.125 -50.602 -10.689 1.00 43.56 86 ARG A N 1
ATOM 667 C CA . ARG A 1 86 ? 11.729 -51.733 -11.420 1.00 43.56 86 ARG A CA 1
ATOM 668 C C . ARG A 1 86 ? 13.212 -51.506 -11.676 1.00 43.56 86 ARG A C 1
ATOM 670 O O . ARG A 1 86 ? 13.591 -50.338 -11.895 1.00 43.56 86 ARG A O 1
#

Foldseek 3Di:
DADEDEAEQCVPPVCVVVLVVLVVVVVRYAHQEYEHADDVVVVVVSCVVRVHPYYHYPDVVVVVVVVVVVVVPDDDDPPDDDDDDD

Sequence (86 aa):
MMQRLLIIDSTDSRLDSTLEAVACSHEILVVFSLSAHRNMERLFAQCLRFEPKLVIVSEPHQAHQHLMAASNSSPHSTSARENSLR